Protein AF-A0A9W6IR55-F1 (afdb_monomer_lite)

Secondary structure (DSSP, 8-state):
-TTHHHHHHHHHHHHHHHHHHHHHHHHHHHHHHHHHHHHHHHHHHHTTPPPPS-SS-TTSHHHHHHHHTS-HHHHHHHHHHHHHHHTT-TTHHHHHHHHHHHHHHHHHHHT---

Sequence (114 aa):
MALLLPLILLVAIIALVWLHRSRDRGLAQQLGEIERDLAARLVLLERGEKPVAGGPGIDAGEAGDALTKAPQHIFDSVHAAYDACEREAADAPQLLRRAVSALAEYRDFRGWKG

pLDDT: mean 82.52, std 10.52, range [52.06, 93.38]

Foldseek 3Di:
DVVVVVVVVVVVVVVVVVVVVVVLVLLLVLLVQLLVLLVVQLVCVVVVHQRDQDDCALPNPSSVVSLVVDPPVLNVLSNVLNVCSVVVPPCNSVSSVVNSVVSVVVCVVSVPDD

Organism: NCBI:txid144022

Radius of gyration: 18.73 Å; chains: 1; bounding box: 46×22×59 Å

Structure (mmCIF, N/CA/C/O backbone):
data_AF-A0A9W6IR55-F1
#
_entry.id   AF-A0A9W6IR55-F1
#
loop_
_atom_site.group_PDB
_atom_site.id
_atom_site.type_symbol
_atom_site.label_atom_id
_atom_site.label_alt_id
_atom_site.label_comp_id
_atom_site.label_asym_id
_atom_site.label_entity_id
_atom_site.label_seq_id
_atom_site.pdbx_PDB_ins_code
_atom_site.Cartn_x
_atom_site.Cartn_y
_atom_site.Cartn_z
_atom_site.occupancy
_atom_site.B_iso_or_equiv
_atom_site.auth_seq_id
_atom_site.auth_comp_id
_atom_site.auth_asym_id
_atom_site.auth_atom_id
_atom_site.pdbx_PDB_model_num
ATOM 1 N N . MET A 1 1 ? 31.910 -3.546 -38.651 1.00 58.12 1 MET A N 1
ATOM 2 C CA . MET A 1 1 ? 31.362 -2.251 -38.186 1.00 58.12 1 MET A CA 1
ATOM 3 C C . MET A 1 1 ? 29.829 -2.233 -38.159 1.00 58.12 1 MET A C 1
ATOM 5 O O . MET A 1 1 ? 29.285 -1.919 -37.113 1.00 58.12 1 MET A O 1
ATOM 9 N N . ALA A 1 2 ? 29.120 -2.619 -39.233 1.00 64.62 2 ALA A N 1
ATOM 10 C CA . ALA A 1 2 ? 27.650 -2.496 -39.316 1.00 64.62 2 ALA A CA 1
ATOM 11 C C . ALA A 1 2 ? 26.833 -3.353 -38.315 1.00 64.62 2 ALA A C 1
ATOM 13 O O . ALA A 1 2 ? 25.736 -2.959 -37.941 1.00 64.62 2 ALA A O 1
ATOM 14 N N . LEU A 1 3 ? 27.367 -4.487 -37.840 1.00 71.31 3 LEU A N 1
ATOM 15 C CA . LEU A 1 3 ? 26.689 -5.379 -36.878 1.00 71.31 3 LEU A CA 1
ATOM 16 C C . LEU A 1 3 ? 26.972 -5.053 -35.399 1.00 71.31 3 LEU A C 1
ATOM 18 O O . LEU A 1 3 ? 26.296 -5.574 -34.519 1.00 71.31 3 LEU A O 1
ATOM 22 N N . LEU A 1 4 ? 27.944 -4.180 -35.109 1.00 81.50 4 LEU A N 1
ATOM 23 C CA . LEU A 1 4 ? 28.269 -3.792 -33.729 1.00 81.50 4 LEU A CA 1
ATOM 24 C C . LEU A 1 4 ? 27.204 -2.866 -33.139 1.00 81.50 4 LEU A C 1
ATOM 26 O O . LEU A 1 4 ? 26.822 -3.024 -31.986 1.00 81.50 4 LEU A O 1
ATOM 30 N N . LEU A 1 5 ? 26.690 -1.935 -33.943 1.00 82.88 5 LEU A N 1
ATOM 31 C CA . LEU A 1 5 ? 25.665 -0.986 -33.521 1.00 82.88 5 LEU A CA 1
ATOM 32 C C . LEU A 1 5 ? 24.342 -1.662 -33.092 1.00 82.88 5 LEU A C 1
ATOM 34 O O . LEU A 1 5 ? 23.884 -1.374 -31.986 1.00 82.88 5 LEU A O 1
ATOM 38 N N . PRO A 1 6 ? 23.742 -2.590 -33.872 1.00 85.38 6 PRO A N 1
ATOM 39 C CA . PRO A 1 6 ? 22.531 -3.290 -33.437 1.00 85.38 6 PRO A CA 1
ATOM 40 C C . PRO A 1 6 ? 22.781 -4.199 -32.226 1.00 85.38 6 PRO A C 1
ATOM 42 O O . PRO A 1 6 ? 21.900 -4.329 -31.380 1.00 85.38 6 PRO A O 1
ATOM 45 N N . LEU A 1 7 ? 23.979 -4.782 -32.099 1.00 89.44 7 LEU A N 1
ATOM 46 C CA . LEU A 1 7 ? 24.343 -5.593 -30.936 1.00 89.44 7 LEU A CA 1
ATOM 47 C C . LEU A 1 7 ? 24.422 -4.747 -29.655 1.00 89.44 7 LEU A C 1
ATOM 49 O O . LEU A 1 7 ? 23.854 -5.130 -28.636 1.00 89.44 7 LEU A O 1
ATOM 53 N N . ILE A 1 8 ? 25.075 -3.582 -29.709 1.00 90.12 8 ILE A N 1
ATOM 54 C CA . ILE A 1 8 ? 25.149 -2.645 -28.577 1.00 90.12 8 ILE A CA 1
ATOM 55 C C . ILE A 1 8 ? 23.746 -2.163 -28.188 1.00 90.12 8 ILE A C 1
ATOM 57 O O . ILE A 1 8 ? 23.413 -2.146 -27.003 1.00 90.12 8 ILE A O 1
ATOM 61 N N . LEU A 1 9 ? 22.906 -1.827 -29.175 1.00 91.81 9 LEU A N 1
ATOM 62 C CA . LEU A 1 9 ? 21.525 -1.407 -28.934 1.00 91.81 9 LEU A CA 1
ATOM 63 C C . LEU A 1 9 ? 20.720 -2.507 -28.226 1.00 91.81 9 LEU A C 1
ATOM 65 O O . LEU A 1 9 ? 20.016 -2.231 -27.257 1.00 91.81 9 LEU A O 1
ATOM 69 N N . LEU A 1 10 ? 20.863 -3.760 -28.669 1.00 92.56 10 LEU A N 1
ATOM 70 C CA . LEU A 1 10 ? 20.191 -4.904 -28.058 1.00 92.56 10 LEU A CA 1
ATOM 71 C C . LEU A 1 10 ? 20.602 -5.083 -26.590 1.00 92.56 10 LEU A C 1
ATOM 73 O O . LEU A 1 10 ? 19.737 -5.229 -25.728 1.00 92.56 10 LEU A O 1
ATOM 77 N N . VAL A 1 11 ? 21.904 -5.026 -26.288 1.00 91.75 11 VAL A N 1
ATOM 78 C CA . VAL A 1 11 ? 22.400 -5.134 -24.905 1.00 91.75 11 VAL A CA 1
ATOM 79 C C . VAL A 1 11 ? 21.880 -3.982 -24.042 1.00 91.75 11 VAL A C 1
ATOM 81 O O . VAL A 1 11 ? 21.440 -4.219 -22.918 1.00 91.75 11 VAL A O 1
ATOM 84 N N . ALA A 1 12 ? 21.861 -2.752 -24.565 1.00 90.88 12 ALA A N 1
ATOM 85 C CA . ALA A 1 12 ? 21.335 -1.593 -23.847 1.00 90.88 12 ALA A CA 1
ATOM 86 C C . ALA A 1 12 ? 19.836 -1.738 -23.526 1.00 90.88 12 ALA A C 1
ATOM 88 O O . ALA A 1 12 ? 19.423 -1.469 -22.398 1.00 90.88 12 ALA A O 1
ATOM 89 N N . ILE A 1 13 ? 19.027 -2.222 -24.476 1.00 92.06 13 ILE A N 1
ATOM 90 C CA . ILE A 1 13 ? 17.597 -2.490 -24.257 1.00 92.06 13 ILE A CA 1
ATOM 91 C C . ILE A 1 13 ? 17.413 -3.567 -23.184 1.00 92.06 13 ILE A C 1
ATOM 93 O O . ILE A 1 13 ? 16.612 -3.384 -22.270 1.00 92.06 13 ILE A O 1
ATOM 97 N N . ILE A 1 14 ? 18.175 -4.664 -23.245 1.00 90.75 14 ILE A N 1
ATOM 98 C CA . ILE A 1 14 ? 18.107 -5.734 -22.238 1.00 90.75 14 ILE A CA 1
ATOM 99 C C . ILE A 1 14 ? 18.460 -5.189 -20.849 1.00 90.75 14 ILE A C 1
ATOM 101 O O . ILE A 1 14 ? 17.734 -5.460 -19.892 1.00 90.75 14 ILE A O 1
ATOM 105 N N . ALA A 1 15 ? 19.526 -4.392 -20.739 1.00 86.19 15 ALA A N 1
ATOM 106 C CA . ALA A 1 15 ? 19.945 -3.779 -19.481 1.00 86.19 15 ALA A CA 1
ATOM 107 C C . ALA A 1 15 ? 18.876 -2.827 -18.917 1.00 86.19 15 ALA A C 1
ATOM 109 O O . ALA A 1 15 ? 18.567 -2.888 -17.727 1.00 86.19 15 ALA A O 1
ATOM 110 N N . LEU A 1 16 ? 18.258 -2.000 -19.767 1.00 86.19 16 LEU A N 1
ATOM 111 C CA . LEU A 1 16 ? 17.162 -1.107 -19.378 1.00 86.19 16 LEU A CA 1
ATOM 112 C C . LEU A 1 16 ? 15.930 -1.884 -18.901 1.00 86.19 16 LEU A C 1
ATOM 114 O O . LEU A 1 16 ? 15.347 -1.536 -17.876 1.00 86.19 16 LEU A O 1
ATOM 118 N N . VAL A 1 17 ? 15.557 -2.961 -19.596 1.00 84.12 17 VAL A N 1
ATOM 119 C CA . VAL A 1 17 ? 14.445 -3.837 -19.192 1.00 84.12 17 VAL A CA 1
ATOM 120 C C . VAL A 1 17 ? 14.737 -4.505 -17.848 1.00 84.12 17 VAL A C 1
ATOM 122 O O . VAL A 1 17 ? 13.850 -4.595 -16.997 1.00 84.12 17 VAL A O 1
ATOM 125 N N . TRP A 1 18 ? 15.975 -4.949 -17.629 1.00 81.75 18 TRP A N 1
ATOM 126 C CA . TRP A 1 18 ? 16.399 -5.534 -16.358 1.00 81.75 18 TRP A CA 1
ATOM 127 C C . TRP A 1 18 ? 16.328 -4.530 -15.208 1.00 81.75 18 TRP A C 1
ATOM 129 O O . TRP A 1 18 ? 15.746 -4.837 -14.169 1.00 81.75 18 TRP A O 1
ATOM 139 N N . LEU A 1 19 ? 16.854 -3.321 -15.415 1.00 79.19 19 LEU A N 1
ATOM 140 C CA . LEU A 1 19 ? 16.806 -2.244 -14.429 1.00 79.19 19 LEU A CA 1
ATOM 141 C C . LEU A 1 19 ? 15.365 -1.814 -14.123 1.00 79.19 19 LEU A C 1
ATOM 143 O O . LEU A 1 19 ? 15.025 -1.524 -12.977 1.00 79.19 19 LEU A O 1
ATOM 147 N N . HIS A 1 20 ? 14.502 -1.785 -15.138 1.00 78.25 20 HIS A N 1
ATOM 148 C CA . HIS A 1 20 ? 13.092 -1.475 -14.947 1.00 78.25 20 HIS A CA 1
ATOM 149 C C . HIS A 1 20 ? 12.397 -2.553 -14.108 1.00 78.25 20 HIS A C 1
ATOM 151 O O . HIS A 1 20 ? 11.714 -2.228 -13.141 1.00 78.25 20 HIS A O 1
ATOM 157 N N . ARG A 1 21 ? 12.637 -3.837 -14.404 1.00 76.44 21 ARG A N 1
ATOM 158 C CA . ARG A 1 21 ? 12.060 -4.950 -13.636 1.00 76.44 21 ARG A CA 1
ATOM 159 C C . ARG A 1 21 ? 12.563 -5.034 -12.200 1.00 76.44 21 ARG A C 1
ATOM 161 O O . ARG A 1 21 ? 11.787 -5.413 -11.329 1.00 76.44 21 ARG A O 1
ATOM 168 N N . SER A 1 22 ? 13.833 -4.727 -11.932 1.00 73.00 22 SER A N 1
ATOM 169 C CA . SER A 1 22 ? 14.348 -4.749 -10.557 1.00 73.00 22 SER A CA 1
ATOM 170 C C . SER A 1 22 ? 13.713 -3.650 -9.705 1.00 73.00 22 SER A C 1
ATOM 172 O O . SER A 1 22 ? 13.277 -3.926 -8.589 1.00 73.00 22 SER A O 1
ATOM 174 N N . ARG A 1 23 ? 13.570 -2.437 -10.257 1.00 75.94 23 ARG A N 1
ATOM 175 C CA . ARG A 1 23 ? 12.851 -1.330 -9.606 1.00 75.94 23 ARG A CA 1
ATOM 176 C C . ARG A 1 23 ? 11.385 -1.663 -9.354 1.00 75.94 23 ARG A C 1
ATOM 178 O O . ARG A 1 23 ? 10.873 -1.367 -8.282 1.00 75.94 23 ARG A O 1
ATOM 185 N N . ASP A 1 24 ? 10.732 -2.284 -10.330 1.00 81.50 24 ASP A N 1
ATOM 186 C CA . ASP A 1 24 ? 9.325 -2.664 -10.233 1.00 81.50 24 ASP A CA 1
ATOM 187 C C . ASP A 1 24 ? 9.083 -3.710 -9.132 1.00 81.50 24 ASP A C 1
ATOM 189 O O . ASP A 1 24 ? 8.144 -3.583 -8.355 1.00 81.50 24 ASP A O 1
ATOM 193 N N . ARG A 1 25 ? 9.992 -4.686 -8.982 1.00 81.19 25 ARG A N 1
ATOM 194 C CA . ARG A 1 25 ? 9.949 -5.658 -7.874 1.00 81.19 25 ARG A CA 1
ATOM 195 C C . ARG A 1 25 ? 10.162 -5.019 -6.504 1.00 81.19 25 ARG A C 1
ATOM 197 O O . ARG A 1 25 ? 9.474 -5.401 -5.564 1.00 81.19 25 ARG A O 1
ATOM 204 N N . GLY A 1 26 ? 11.095 -4.071 -6.390 1.00 83.06 26 GLY A N 1
ATOM 205 C CA . GLY A 1 26 ? 11.327 -3.347 -5.135 1.00 83.06 26 GLY A CA 1
ATOM 206 C C . GLY A 1 26 ? 10.084 -2.576 -4.689 1.00 83.06 26 GLY A C 1
ATOM 207 O O . GLY A 1 26 ? 9.645 -2.719 -3.551 1.00 83.06 26 GLY A O 1
ATOM 208 N N . LEU A 1 27 ? 9.455 -1.857 -5.625 1.00 84.19 27 LEU A N 1
ATOM 209 C CA . LEU A 1 27 ? 8.185 -1.168 -5.385 1.00 84.19 27 LEU A CA 1
ATOM 210 C C . LEU A 1 27 ? 7.074 -2.140 -4.975 1.00 84.19 27 LEU A C 1
ATOM 212 O O . LEU A 1 27 ? 6.364 -1.870 -4.010 1.00 84.19 27 LEU A O 1
ATOM 216 N N . ALA A 1 28 ? 6.944 -3.273 -5.671 1.00 86.25 28 ALA A N 1
ATOM 217 C CA . ALA A 1 28 ? 5.945 -4.290 -5.351 1.00 86.25 28 ALA A CA 1
ATOM 218 C C . ALA A 1 28 ? 6.098 -4.826 -3.922 1.00 86.25 28 ALA A C 1
ATOM 220 O O . ALA A 1 28 ? 5.113 -4.964 -3.200 1.00 86.25 28 ALA A O 1
ATOM 221 N N . GLN A 1 29 ? 7.334 -5.100 -3.501 1.00 85.88 29 GLN A N 1
ATOM 222 C CA . GLN A 1 29 ? 7.613 -5.594 -2.158 1.00 85.88 29 GLN A CA 1
ATOM 223 C C . GLN A 1 29 ? 7.260 -4.553 -1.090 1.00 85.88 29 GLN A C 1
ATOM 225 O O . GLN A 1 29 ? 6.541 -4.874 -0.146 1.00 85.88 29 GLN A O 1
ATOM 230 N N . GLN A 1 30 ? 7.720 -3.313 -1.268 1.00 87.62 30 GLN A N 1
ATOM 231 C CA . GLN A 1 30 ? 7.515 -2.222 -0.313 1.00 87.62 30 GLN A CA 1
ATOM 232 C C . GLN A 1 30 ? 6.028 -1.852 -0.169 1.00 87.62 30 GLN A C 1
ATOM 234 O O . GLN A 1 30 ? 5.516 -1.738 0.942 1.00 87.62 30 GLN A O 1
ATOM 239 N N . LEU A 1 31 ? 5.292 -1.747 -1.280 1.00 86.38 31 LEU A N 1
ATOM 240 C CA . LEU A 1 31 ? 3.841 -1.518 -1.246 1.00 86.38 31 LEU A CA 1
ATOM 241 C C . LEU A 1 31 ? 3.081 -2.715 -0.658 1.00 86.38 31 LEU A C 1
ATOM 243 O O . LEU A 1 31 ? 2.097 -2.521 0.051 1.00 86.38 31 LEU A O 1
ATOM 247 N N . GLY A 1 32 ? 3.557 -3.941 -0.888 1.00 87.31 32 GLY A N 1
ATOM 248 C CA . GLY A 1 32 ? 2.988 -5.144 -0.281 1.00 87.31 32 GLY A CA 1
ATOM 249 C C . GLY A 1 32 ? 3.210 -5.238 1.234 1.00 87.31 32 GLY A C 1
ATOM 250 O O . GLY A 1 32 ? 2.428 -5.889 1.926 1.00 87.31 32 GLY A O 1
ATOM 251 N N . GLU A 1 33 ? 4.260 -4.614 1.774 1.00 87.62 33 GLU A N 1
ATOM 252 C CA . GLU A 1 33 ? 4.457 -4.473 3.224 1.00 87.62 33 GLU A CA 1
ATOM 253 C C . GLU A 1 33 ? 3.454 -3.486 3.828 1.00 87.62 33 GLU A C 1
ATOM 255 O O . GLU A 1 33 ? 2.845 -3.795 4.852 1.00 87.62 33 GLU A O 1
ATOM 260 N N . ILE A 1 34 ? 3.202 -2.362 3.149 1.00 87.19 34 ILE A N 1
ATOM 261 C CA . ILE A 1 34 ? 2.165 -1.394 3.537 1.00 87.19 34 ILE A CA 1
ATOM 262 C C . ILE A 1 34 ? 0.772 -2.039 3.485 1.00 87.19 34 ILE A C 1
ATOM 264 O O . ILE A 1 34 ? 0.002 -1.908 4.433 1.00 87.19 34 ILE A O 1
ATOM 268 N N . GLU A 1 35 ? 0.448 -2.777 2.416 1.00 89.50 35 GLU A N 1
ATOM 269 C CA . GLU A 1 35 ? -0.833 -3.491 2.279 1.00 89.50 35 GLU A CA 1
ATOM 270 C C . GLU A 1 35 ? -1.060 -4.451 3.459 1.00 89.50 35 GLU A C 1
ATOM 272 O O . GLU A 1 35 ? -2.137 -4.461 4.059 1.00 89.50 35 GLU A O 1
ATOM 277 N N . ARG A 1 36 ? -0.028 -5.218 3.841 1.00 87.94 36 ARG A N 1
ATOM 278 C CA . ARG A 1 36 ? -0.080 -6.153 4.976 1.00 87.94 36 ARG A CA 1
ATOM 279 C C . ARG A 1 36 ? -0.240 -5.448 6.322 1.00 87.94 36 ARG A C 1
ATOM 281 O O . ARG A 1 36 ? -1.015 -5.929 7.148 1.00 87.94 36 ARG A O 1
ATOM 288 N N . ASP A 1 37 ? 0.455 -4.336 6.548 1.00 88.62 37 ASP A N 1
ATOM 289 C CA . ASP A 1 37 ? 0.330 -3.565 7.790 1.00 88.62 37 ASP A CA 1
ATOM 290 C C . ASP A 1 37 ? -1.073 -2.955 7.942 1.00 88.62 37 ASP A C 1
ATOM 292 O O . ASP A 1 37 ? -1.725 -3.135 8.973 1.00 88.62 37 ASP A O 1
ATOM 296 N N . LEU A 1 38 ? -1.594 -2.322 6.886 1.00 87.94 38 LEU A N 1
ATOM 297 C CA . LEU A 1 38 ? -2.947 -1.760 6.886 1.00 87.94 38 LEU A CA 1
ATOM 298 C C . LEU A 1 38 ? -4.010 -2.848 7.097 1.00 87.94 38 LEU A C 1
ATOM 300 O O . LEU A 1 38 ? -4.951 -2.653 7.869 1.00 87.94 38 LEU A O 1
ATOM 304 N N . ALA A 1 39 ? -3.847 -4.015 6.468 1.00 89.38 39 ALA A N 1
ATOM 305 C CA . ALA A 1 39 ? -4.737 -5.152 6.682 1.00 89.38 39 ALA A CA 1
ATOM 306 C C . ALA A 1 39 ? -4.682 -5.663 8.132 1.00 89.38 39 ALA A C 1
ATOM 308 O O . ALA A 1 39 ? -5.723 -5.944 8.726 1.00 89.38 39 ALA A O 1
ATOM 309 N N . ALA A 1 40 ? -3.493 -5.738 8.739 1.00 88.50 40 ALA A N 1
ATOM 310 C CA . ALA A 1 40 ? -3.346 -6.134 10.138 1.00 88.50 40 ALA A CA 1
ATOM 311 C C . ALA A 1 40 ? -4.037 -5.142 11.091 1.00 88.50 40 ALA A C 1
ATOM 313 O O . ALA A 1 40 ? -4.769 -5.558 11.991 1.00 88.50 40 ALA A O 1
ATOM 314 N N . ARG A 1 41 ? -3.879 -3.832 10.859 1.00 87.44 41 ARG A N 1
ATOM 315 C CA . ARG A 1 41 ? -4.568 -2.776 11.625 1.00 87.44 41 ARG A CA 1
ATOM 316 C C . ARG A 1 41 ? -6.082 -2.863 11.504 1.00 87.44 41 ARG A C 1
ATOM 318 O O . ARG A 1 41 ? -6.781 -2.692 12.501 1.00 87.44 41 ARG A O 1
ATOM 325 N N . LEU A 1 42 ? -6.581 -3.144 10.302 1.00 88.38 42 LEU A N 1
ATOM 326 C CA . LEU A 1 42 ? -8.009 -3.322 10.066 1.00 88.38 42 LEU A CA 1
ATOM 327 C C . LEU A 1 42 ? -8.562 -4.488 10.891 1.00 88.38 42 LEU A C 1
ATOM 329 O O . LEU A 1 42 ? -9.575 -4.321 11.563 1.00 88.38 42 LEU A O 1
ATOM 333 N N . VAL A 1 43 ? -7.873 -5.633 10.898 1.00 89.38 43 VAL A N 1
ATOM 334 C CA . VAL A 1 43 ? -8.281 -6.807 11.687 1.00 89.38 43 VAL A CA 1
ATOM 335 C C . VAL A 1 43 ? -8.304 -6.500 13.188 1.00 89.38 43 VAL A C 1
ATOM 337 O O . VAL A 1 43 ? -9.220 -6.942 13.879 1.00 89.38 43 VAL A O 1
ATOM 340 N N . LEU A 1 44 ? -7.332 -5.736 13.700 1.00 88.06 44 LEU A N 1
ATOM 341 C CA . LEU A 1 44 ? -7.318 -5.305 15.104 1.00 88.06 44 LEU A CA 1
ATOM 342 C C . LEU A 1 44 ? -8.528 -4.419 15.428 1.00 88.06 44 LEU A C 1
ATOM 344 O O . LEU A 1 44 ? -9.260 -4.701 16.376 1.00 88.06 44 LEU A O 1
ATOM 348 N N . LEU A 1 45 ? -8.797 -3.410 14.597 1.00 85.31 45 LEU A N 1
ATOM 349 C CA . LEU A 1 45 ? -9.944 -2.517 14.777 1.00 85.31 45 LEU A CA 1
ATOM 350 C C . LEU A 1 45 ? -11.285 -3.254 14.697 1.00 85.31 45 LEU A C 1
ATOM 352 O O . LEU A 1 45 ? -12.186 -2.974 15.483 1.00 85.31 45 LEU A O 1
ATOM 356 N N . GLU A 1 46 ? -11.425 -4.223 13.791 1.00 85.75 46 GLU A N 1
ATOM 357 C CA . GLU A 1 46 ? -12.633 -5.052 13.689 1.00 85.75 46 GLU A CA 1
ATOM 358 C C . GLU A 1 46 ? -12.851 -5.943 14.921 1.00 85.75 46 GLU A C 1
ATOM 360 O O . GLU A 1 46 ? -13.991 -6.276 15.245 1.00 85.75 46 GLU A O 1
ATOM 365 N N . ARG A 1 47 ? -11.781 -6.288 15.646 1.00 86.38 47 ARG A N 1
ATOM 366 C CA . ARG A 1 47 ? -11.849 -6.988 16.940 1.00 86.38 47 ARG A CA 1
ATOM 367 C C . ARG A 1 47 ? -12.098 -6.055 18.127 1.00 86.38 47 ARG A C 1
ATOM 369 O O . ARG A 1 47 ? -12.208 -6.533 19.253 1.00 86.38 47 ARG A O 1
ATOM 376 N N . GLY A 1 48 ? -12.203 -4.746 17.894 1.00 80.56 48 GLY A N 1
ATOM 377 C CA . GLY A 1 48 ? -12.290 -3.739 18.952 1.00 80.56 48 GLY A CA 1
ATOM 378 C C . GLY A 1 48 ? -10.967 -3.527 19.693 1.00 80.56 48 GLY A C 1
ATOM 379 O O . GLY A 1 48 ? -10.953 -2.917 20.761 1.00 80.56 48 GLY A O 1
ATOM 380 N N . GLU A 1 49 ? -9.859 -4.032 19.149 1.00 81.88 49 GLU A N 1
ATOM 381 C CA . GLU A 1 49 ? -8.521 -3.818 19.685 1.00 81.88 49 GLU A CA 1
ATOM 382 C C . GLU A 1 49 ? -7.942 -2.508 19.142 1.00 81.88 49 GLU A C 1
ATOM 384 O O . GLU A 1 49 ? -8.183 -2.111 17.998 1.00 81.88 49 GLU A O 1
ATOM 389 N N . LYS A 1 50 ? -7.156 -1.820 19.974 1.00 73.69 50 LYS A N 1
ATOM 390 C CA . LYS A 1 50 ? -6.512 -0.572 19.573 1.00 73.69 50 LYS A CA 1
ATOM 391 C C . LYS A 1 50 ? -5.364 -0.888 18.604 1.00 73.69 50 LYS A C 1
ATOM 393 O O . LYS A 1 50 ? -4.462 -1.641 18.981 1.00 73.69 50 LYS A O 1
ATOM 398 N N . PRO A 1 51 ? -5.361 -0.336 17.379 1.00 67.88 51 PRO A N 1
ATOM 399 C CA . PRO A 1 51 ? -4.262 -0.546 16.449 1.00 67.88 51 PRO A CA 1
ATOM 400 C C . PRO A 1 51 ? -2.976 0.045 17.040 1.00 67.88 51 PRO A C 1
ATOM 402 O O . PRO A 1 51 ? -2.988 1.120 17.639 1.00 67.88 51 PRO A O 1
ATOM 405 N N . VAL A 1 52 ? -1.858 -0.668 16.890 1.00 65.06 52 VAL A N 1
ATOM 406 C CA . VAL A 1 52 ? -0.556 -0.216 17.399 1.00 65.06 52 VAL A CA 1
ATOM 407 C C . VAL A 1 52 ? -0.157 1.082 16.686 1.00 65.06 52 VAL A C 1
ATOM 409 O O . VAL A 1 52 ? -0.131 1.143 15.453 1.00 65.06 52 VAL A O 1
ATOM 412 N N . ALA A 1 53 ? 0.142 2.134 17.452 1.00 57.38 53 ALA A N 1
ATOM 413 C CA . ALA A 1 53 ? 0.700 3.373 16.918 1.00 57.38 53 ALA A CA 1
ATOM 414 C C . ALA A 1 53 ? 2.112 3.107 16.367 1.00 57.38 53 ALA A C 1
ATOM 416 O O . ALA A 1 53 ? 2.927 2.479 17.040 1.00 57.38 53 ALA A O 1
ATOM 417 N N . GLY A 1 54 ? 2.386 3.575 15.147 1.00 58.31 54 GLY A N 1
ATOM 418 C CA . GLY A 1 54 ? 3.626 3.283 14.425 1.00 58.31 54 GLY A CA 1
ATOM 419 C C . GLY A 1 54 ? 3.525 2.003 13.591 1.00 58.31 54 GLY A C 1
ATOM 420 O O . GLY A 1 54 ? 3.496 0.892 14.112 1.00 58.31 54 GLY A O 1
ATOM 421 N N . GLY A 1 55 ? 3.420 2.174 12.277 1.00 54.53 55 GLY A N 1
ATOM 422 C CA . GLY A 1 55 ? 3.632 1.135 11.260 1.00 54.53 55 GLY A CA 1
ATOM 423 C C . GLY A 1 55 ? 4.793 1.565 10.374 1.00 54.53 55 GLY A C 1
ATOM 424 O O . GLY A 1 55 ? 5.489 2.519 10.741 1.00 54.53 55 GLY A O 1
ATOM 425 N N . PRO A 1 56 ? 4.999 0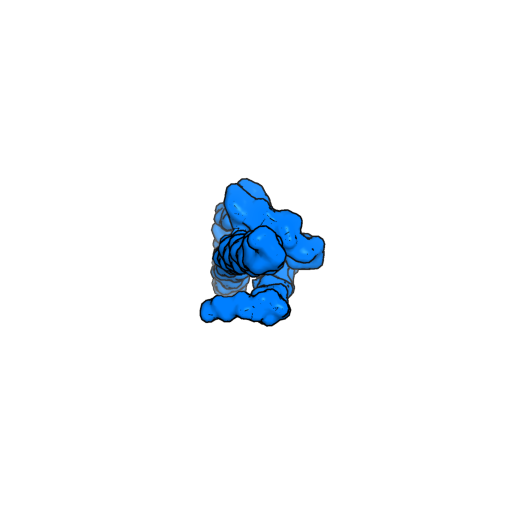.967 9.191 1.00 55.47 56 PRO A N 1
ATOM 426 C CA . PRO A 1 56 ? 5.728 1.642 8.137 1.00 55.47 56 PRO A CA 1
ATOM 427 C C . PRO A 1 56 ? 4.883 2.850 7.696 1.00 55.47 56 PRO A C 1
ATOM 429 O O . PRO A 1 56 ? 4.213 2.830 6.667 1.00 55.47 56 PRO A O 1
ATOM 432 N N . GLY A 1 57 ? 4.831 3.879 8.545 1.00 52.06 57 GLY A N 1
ATOM 433 C CA . GLY A 1 57 ? 4.231 5.156 8.225 1.00 52.06 57 GLY A CA 1
ATOM 434 C C . GLY A 1 57 ? 4.929 5.732 7.002 1.00 52.06 57 GLY A C 1
ATOM 435 O O . GLY A 1 57 ? 5.975 5.248 6.565 1.00 52.06 57 GLY A O 1
ATOM 436 N N . ILE A 1 58 ? 4.368 6.801 6.454 1.00 54.22 58 ILE A N 1
ATOM 437 C CA . ILE A 1 58 ? 4.943 7.485 5.286 1.00 54.22 58 ILE A CA 1
ATOM 438 C C . ILE A 1 58 ? 6.401 7.921 5.539 1.00 54.22 58 ILE A C 1
ATOM 440 O O . ILE A 1 58 ? 7.183 8.030 4.600 1.00 54.22 58 ILE A O 1
ATOM 444 N N . ASP A 1 59 ? 6.793 8.046 6.808 1.00 54.75 59 ASP A N 1
ATOM 445 C CA . ASP A 1 59 ? 8.139 8.415 7.249 1.00 54.75 59 ASP A CA 1
ATOM 446 C C . ASP A 1 59 ? 9.097 7.220 7.462 1.00 54.75 59 ASP A C 1
ATOM 448 O O . ASP A 1 59 ? 10.277 7.404 7.769 1.00 54.75 59 ASP A O 1
ATOM 452 N N . ALA A 1 60 ? 8.632 5.977 7.300 1.00 55.94 60 ALA A N 1
ATOM 453 C CA . ALA A 1 60 ? 9.411 4.771 7.572 1.00 55.94 60 ALA A CA 1
ATOM 454 C C . ALA A 1 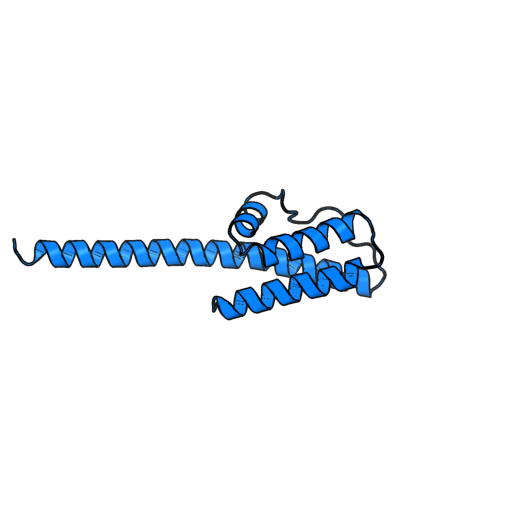60 ? 10.246 4.328 6.358 1.00 55.94 60 ALA A C 1
ATOM 456 O O . ALA A 1 60 ? 9.966 3.326 5.695 1.00 55.94 60 ALA A O 1
ATOM 457 N N . GLY A 1 61 ? 11.311 5.082 6.087 1.00 66.81 61 GLY A N 1
ATOM 458 C CA . GLY A 1 61 ? 12.418 4.660 5.230 1.00 66.81 61 GLY A CA 1
ATOM 459 C C . GLY A 1 61 ? 12.006 4.247 3.814 1.00 66.81 61 GLY A C 1
ATOM 460 O O . GLY A 1 61 ? 11.398 5.008 3.066 1.00 66.81 61 GLY A O 1
ATOM 461 N N . GLU A 1 62 ? 12.385 3.034 3.429 1.00 67.12 62 GLU A N 1
ATOM 462 C CA . GLU A 1 62 ? 12.238 2.515 2.069 1.00 67.12 62 GLU A CA 1
ATOM 463 C C . GLU A 1 62 ? 10.775 2.341 1.614 1.00 67.12 62 GLU A C 1
ATOM 465 O O . GLU A 1 62 ? 10.471 2.553 0.441 1.00 67.12 62 GLU A O 1
ATOM 470 N N . ALA A 1 63 ? 9.853 2.020 2.528 1.00 68.62 63 ALA A N 1
ATOM 471 C CA . ALA A 1 63 ? 8.432 1.864 2.210 1.00 68.62 63 ALA A CA 1
ATOM 472 C C . ALA A 1 63 ? 7.734 3.215 1.973 1.00 68.62 63 ALA A C 1
ATOM 474 O O . ALA A 1 63 ? 6.927 3.347 1.051 1.00 68.62 63 ALA A O 1
ATOM 475 N N . GLY A 1 64 ? 8.107 4.242 2.742 1.00 72.81 64 GLY A N 1
ATOM 476 C CA . GLY A 1 64 ? 7.656 5.618 2.525 1.00 72.81 64 GLY A CA 1
ATOM 477 C C . GLY A 1 64 ? 8.081 6.165 1.160 1.00 72.81 64 GLY A C 1
ATOM 478 O O . GLY A 1 64 ? 7.260 6.692 0.411 1.00 72.81 64 GLY A O 1
ATOM 479 N N . ASP A 1 65 ? 9.342 5.943 0.776 1.00 77.94 65 ASP A N 1
ATOM 480 C CA . ASP A 1 65 ? 9.865 6.319 -0.547 1.00 77.94 65 ASP A CA 1
ATOM 481 C C . ASP A 1 65 ? 9.235 5.507 -1.700 1.00 77.94 65 ASP A C 1
ATOM 483 O O . ASP A 1 65 ? 9.172 5.954 -2.847 1.00 77.94 65 ASP A O 1
ATOM 487 N N . ALA A 1 66 ? 8.731 4.304 -1.426 1.00 80.44 66 ALA A N 1
ATOM 488 C CA . ALA A 1 66 ? 7.931 3.553 -2.391 1.00 80.44 66 ALA A CA 1
ATOM 489 C C . ALA A 1 66 ? 6.561 4.199 -2.609 1.00 80.44 66 ALA A C 1
ATOM 491 O O . ALA A 1 66 ? 6.086 4.298 -3.744 1.00 80.44 66 ALA A O 1
ATOM 492 N N . LEU A 1 67 ? 5.936 4.652 -1.520 1.00 81.06 67 LEU A N 1
ATOM 493 C CA . LEU A 1 67 ? 4.613 5.260 -1.541 1.00 81.06 67 LEU A CA 1
ATOM 494 C C . LEU A 1 67 ? 4.621 6.604 -2.278 1.00 81.06 67 LEU A C 1
ATOM 496 O O . LEU A 1 67 ? 3.697 6.873 -3.039 1.00 81.06 67 LEU A O 1
ATOM 500 N N . THR A 1 68 ? 5.679 7.413 -2.146 1.00 82.56 68 THR A N 1
ATOM 501 C CA . THR A 1 68 ? 5.829 8.672 -2.910 1.00 82.56 68 THR A CA 1
ATOM 502 C C . THR A 1 68 ? 5.963 8.448 -4.420 1.00 82.56 68 THR A C 1
ATOM 504 O O . THR A 1 68 ? 5.658 9.338 -5.213 1.00 82.56 68 THR A O 1
ATOM 507 N N . LYS A 1 69 ? 6.403 7.255 -4.841 1.00 83.62 69 LYS A N 1
ATOM 508 C CA . LYS A 1 69 ? 6.491 6.845 -6.253 1.00 83.62 69 LYS A CA 1
ATOM 509 C C . LYS A 1 69 ? 5.201 6.202 -6.766 1.00 83.62 69 LYS A C 1
ATOM 511 O O . LYS A 1 69 ? 5.100 5.932 -7.967 1.00 83.62 69 LYS A O 1
ATOM 516 N N . ALA A 1 70 ? 4.244 5.915 -5.886 1.00 84.06 70 ALA A N 1
ATOM 517 C CA . ALA A 1 70 ? 2.930 5.421 -6.265 1.00 84.06 70 ALA A CA 1
ATOM 518 C C . ALA A 1 70 ? 2.058 6.563 -6.829 1.00 84.06 70 ALA A C 1
ATOM 520 O O . ALA A 1 70 ? 2.351 7.742 -6.625 1.00 84.06 70 ALA A O 1
ATOM 521 N N . PRO A 1 71 ? 0.975 6.246 -7.560 1.00 87.69 71 PRO A N 1
ATOM 522 C CA . PRO A 1 71 ? 0.016 7.254 -7.993 1.00 87.69 71 PRO A CA 1
ATOM 523 C C . PRO A 1 71 ? -0.560 8.043 -6.811 1.00 87.69 71 PRO A C 1
ATOM 525 O O . PRO A 1 71 ? -0.846 7.464 -5.764 1.00 87.69 71 PRO A O 1
ATOM 528 N N . GLN A 1 72 ? -0.825 9.338 -7.016 1.00 87.00 72 GLN A N 1
ATOM 529 C CA . GLN A 1 72 ? -1.282 10.255 -5.962 1.00 87.00 72 GLN A CA 1
ATOM 530 C C . GLN A 1 72 ? -2.483 9.722 -5.166 1.00 87.00 72 GLN A C 1
ATOM 532 O O . GLN A 1 72 ? -2.494 9.785 -3.946 1.00 87.00 72 GLN A O 1
ATOM 537 N N . HIS A 1 73 ? -3.469 9.120 -5.836 1.00 87.75 73 HIS A N 1
ATOM 538 C CA . HIS A 1 73 ? -4.653 8.585 -5.160 1.00 87.75 73 HIS A CA 1
ATOM 539 C C . HIS A 1 73 ? -4.336 7.418 -4.206 1.00 87.75 73 HIS A C 1
ATOM 541 O O . HIS A 1 73 ? -5.034 7.253 -3.207 1.00 87.75 73 HIS A O 1
ATOM 547 N N . ILE A 1 74 ? -3.299 6.616 -4.489 1.00 90.31 74 ILE A N 1
ATOM 548 C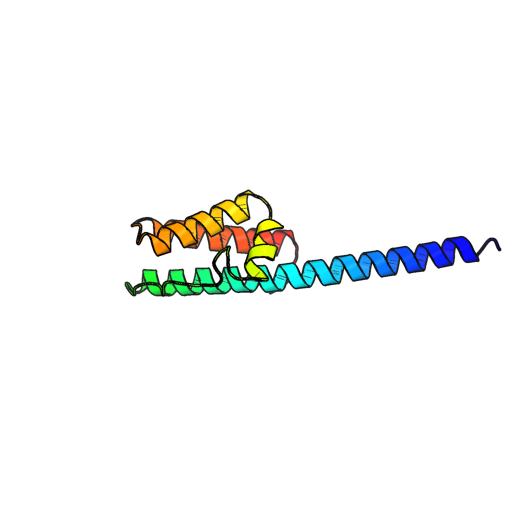 CA . ILE A 1 74 ? -2.825 5.550 -3.594 1.00 90.31 74 ILE A CA 1
ATOM 549 C C . ILE A 1 74 ? -2.151 6.176 -2.378 1.00 90.31 74 ILE A C 1
ATOM 551 O O . ILE A 1 74 ? -2.489 5.823 -1.250 1.00 90.31 74 ILE A O 1
ATOM 555 N N . PHE A 1 75 ? -1.257 7.140 -2.616 1.00 89.12 75 PHE A N 1
ATOM 556 C CA . PHE A 1 75 ? -0.590 7.896 -1.559 1.00 89.12 75 PHE A CA 1
ATOM 557 C C . PHE A 1 75 ? -1.611 8.530 -0.606 1.00 89.12 75 PHE A C 1
ATOM 559 O O . PHE A 1 75 ? -1.574 8.260 0.592 1.00 89.12 75 PHE A O 1
ATOM 566 N N . ASP A 1 76 ? -2.577 9.284 -1.137 1.00 89.31 76 ASP A N 1
ATOM 567 C CA . ASP A 1 76 ? -3.595 9.982 -0.345 1.00 89.31 76 ASP A CA 1
ATOM 568 C C . ASP A 1 76 ? -4.458 9.001 0.464 1.00 89.31 76 ASP A C 1
ATOM 570 O O . ASP A 1 76 ? -4.775 9.254 1.625 1.00 89.31 76 ASP A O 1
ATOM 574 N N . SER A 1 77 ? -4.820 7.857 -0.131 1.00 90.75 77 SER A N 1
ATOM 575 C CA . SER A 1 77 ? -5.645 6.839 0.534 1.00 90.75 77 SER A CA 1
ATOM 576 C C . SER A 1 77 ? -4.908 6.185 1.703 1.00 90.75 77 SER A C 1
ATOM 578 O O . SER A 1 77 ? -5.476 6.034 2.784 1.00 90.75 77 SER A O 1
ATOM 580 N N . VAL A 1 78 ? -3.641 5.816 1.498 1.00 90.19 78 VAL A N 1
ATOM 581 C CA . VAL A 1 78 ? -2.786 5.232 2.539 1.00 90.19 78 VAL A CA 1
ATOM 582 C C . VAL A 1 78 ? -2.496 6.256 3.635 1.00 90.19 78 VAL A C 1
ATOM 584 O O . VAL A 1 78 ? -2.594 5.926 4.816 1.00 90.19 78 VAL A O 1
ATOM 587 N N . HIS A 1 79 ? -2.209 7.506 3.264 1.00 88.00 79 HIS A N 1
ATOM 588 C CA . HIS A 1 79 ? -1.975 8.583 4.220 1.00 88.00 79 HIS A CA 1
ATOM 589 C C . HIS A 1 79 ? -3.189 8.832 5.107 1.00 88.00 79 HIS A C 1
ATOM 591 O O . HIS A 1 79 ? -3.061 8.821 6.328 1.00 88.00 79 HIS A O 1
ATOM 597 N N . ALA A 1 80 ? -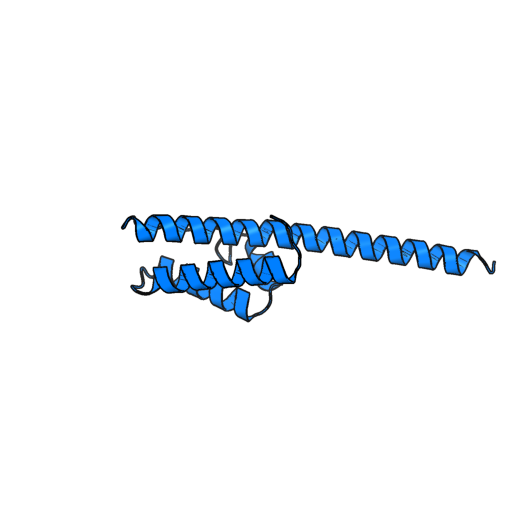4.372 8.963 4.503 1.00 89.06 80 ALA A N 1
ATOM 598 C CA . ALA A 1 80 ? -5.613 9.153 5.239 1.00 89.06 80 ALA A CA 1
ATOM 599 C C . ALA A 1 80 ? -5.900 7.991 6.202 1.00 89.06 80 ALA A C 1
ATOM 601 O O . ALA A 1 80 ? -6.389 8.221 7.305 1.00 89.06 80 ALA A O 1
ATOM 602 N N . ALA A 1 81 ? -5.585 6.750 5.816 1.00 89.38 81 ALA A N 1
ATOM 603 C CA . ALA A 1 81 ? -5.781 5.585 6.675 1.00 89.38 81 ALA A CA 1
ATOM 604 C C . ALA A 1 81 ? -4.851 5.587 7.899 1.00 89.38 81 ALA A C 1
ATOM 606 O O . ALA A 1 81 ? -5.315 5.325 9.012 1.00 89.38 81 ALA A O 1
ATOM 607 N N . TYR A 1 82 ? -3.565 5.906 7.717 1.00 86.94 82 TYR A N 1
ATOM 608 C CA . TYR A 1 82 ? -2.622 6.028 8.832 1.00 86.94 82 TYR A CA 1
ATOM 609 C C . TYR A 1 82 ? -2.984 7.182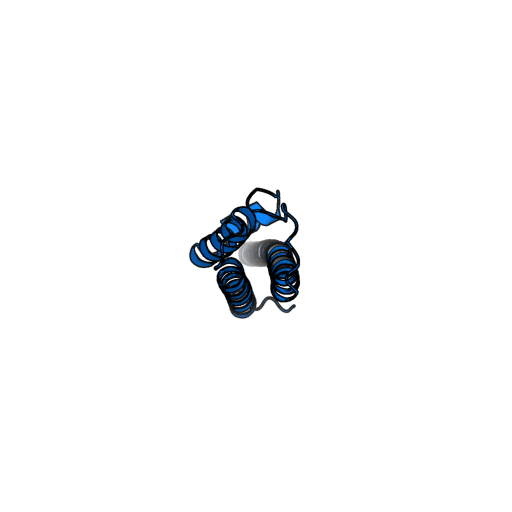 9.765 1.00 86.94 82 TYR A C 1
ATOM 611 O O . TYR A 1 82 ? -3.090 6.977 10.971 1.00 86.94 82 TYR A O 1
ATOM 619 N N . ASP A 1 83 ? -3.256 8.356 9.206 1.00 86.88 83 ASP A N 1
ATOM 620 C CA . ASP A 1 83 ? -3.618 9.557 9.957 1.00 86.88 83 ASP A CA 1
ATOM 621 C C . ASP A 1 83 ? -4.927 9.356 10.752 1.00 86.88 83 ASP A C 1
ATOM 623 O O . ASP A 1 83 ? -5.032 9.715 11.925 1.00 86.88 83 ASP A O 1
ATOM 627 N N . ALA A 1 84 ? -5.915 8.664 10.173 1.00 87.69 84 ALA A N 1
ATOM 628 C CA . ALA A 1 84 ? -7.130 8.282 10.891 1.00 87.69 84 ALA A CA 1
ATOM 629 C C . ALA A 1 84 ? -6.872 7.283 12.031 1.00 87.69 84 ALA A C 1
ATOM 631 O O . ALA A 1 84 ? -7.521 7.375 13.074 1.00 87.69 84 ALA A O 1
ATOM 632 N N . CYS A 1 85 ? -5.929 6.349 11.866 1.00 84.25 85 CYS A N 1
ATOM 633 C CA . CYS A 1 85 ? -5.530 5.444 12.946 1.00 84.25 85 CYS A CA 1
ATOM 634 C C . CYS A 1 85 ? -4.817 6.188 14.080 1.00 84.25 85 CYS A C 1
ATOM 636 O O . CYS A 1 85 ? -5.096 5.917 15.245 1.00 84.25 85 CYS A O 1
ATOM 638 N N . GLU A 1 86 ? -3.918 7.118 13.753 1.00 84.44 86 GLU A N 1
ATOM 639 C CA . GLU A 1 86 ? -3.188 7.923 14.741 1.00 84.44 86 GLU A CA 1
ATOM 640 C C . GLU A 1 86 ? -4.117 8.840 15.535 1.00 84.44 86 GLU A C 1
ATOM 642 O O . GLU A 1 86 ? -3.961 8.988 16.746 1.00 84.44 86 GLU A O 1
ATOM 647 N N . ARG A 1 87 ? -5.122 9.414 14.868 1.00 85.69 87 ARG A N 1
ATOM 648 C CA . ARG A 1 87 ? -6.136 10.273 15.493 1.00 85.69 87 ARG A CA 1
ATOM 649 C C . ARG A 1 87 ? -7.289 9.505 16.140 1.00 85.69 87 ARG A C 1
ATOM 651 O O . ARG A 1 87 ? -8.218 10.143 16.629 1.00 85.69 87 ARG A O 1
ATOM 658 N N . GLU A 1 88 ? -7.250 8.171 16.129 1.00 83.94 88 GLU A N 1
ATOM 659 C CA . GLU A 1 88 ? -8.320 7.299 16.640 1.00 83.94 88 GLU A CA 1
ATOM 660 C C . GLU A 1 88 ? -9.704 7.695 16.092 1.00 83.94 88 GLU A C 1
ATOM 662 O O . GLU A 1 88 ? -10.710 7.722 16.804 1.00 83.94 88 GLU A O 1
ATOM 667 N N . ALA A 1 89 ? -9.750 8.051 14.806 1.00 84.88 89 ALA A N 1
ATOM 668 C CA . ALA A 1 89 ? -10.953 8.554 14.169 1.00 84.88 89 ALA A CA 1
ATOM 669 C C . ALA A 1 89 ? -11.995 7.436 13.991 1.00 84.88 89 ALA A C 1
ATOM 671 O O . ALA A 1 89 ? -11.668 6.290 13.676 1.00 84.88 89 ALA A O 1
ATOM 672 N N . ALA A 1 90 ? -13.277 7.772 14.156 1.00 85.75 90 ALA A N 1
ATOM 673 C CA . ALA A 1 90 ? -14.372 6.801 14.064 1.00 85.75 90 ALA A CA 1
ATOM 674 C C . ALA A 1 90 ? -14.496 6.149 12.671 1.00 85.75 90 ALA A C 1
ATOM 676 O O . ALA A 1 90 ? -15.010 5.039 12.541 1.00 85.75 90 ALA A O 1
ATOM 677 N N . ASP A 1 91 ? -14.017 6.826 11.629 1.00 88.94 91 ASP A N 1
ATOM 678 C CA . ASP A 1 91 ? -14.001 6.373 10.240 1.00 88.94 91 ASP A CA 1
ATOM 679 C C . ASP A 1 91 ? -12.715 5.621 9.847 1.00 88.94 91 ASP A C 1
ATOM 681 O O . ASP A 1 91 ? -12.619 5.132 8.717 1.00 88.94 91 ASP A O 1
ATOM 685 N N . ALA A 1 92 ? -11.759 5.439 10.769 1.00 87.56 92 ALA A N 1
ATOM 686 C CA . ALA A 1 92 ? -10.513 4.711 10.517 1.00 87.56 92 ALA A CA 1
ATOM 687 C C . ALA A 1 92 ? -10.719 3.310 9.900 1.00 87.56 92 ALA A C 1
ATOM 689 O O . ALA A 1 92 ? -10.025 2.992 8.930 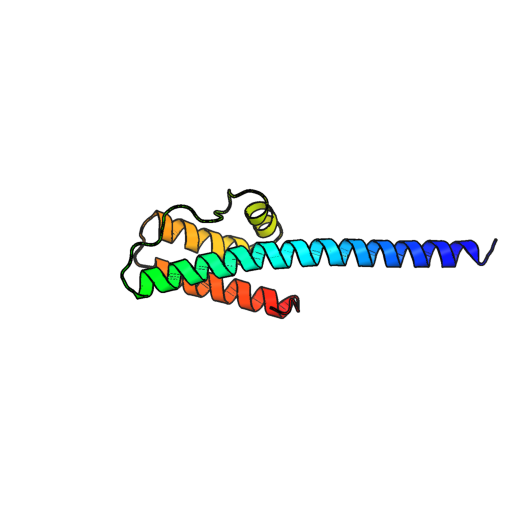1.00 87.56 92 ALA A O 1
ATOM 690 N N . PRO A 1 93 ? -11.697 2.480 10.332 1.00 89.00 93 PRO A N 1
ATOM 691 C CA . PRO A 1 93 ? -11.945 1.183 9.695 1.00 89.00 93 PRO A CA 1
ATOM 692 C C . PRO A 1 93 ? -12.366 1.308 8.224 1.00 89.00 93 PRO A C 1
ATOM 694 O O . PRO A 1 93 ? -12.009 0.479 7.388 1.00 89.00 93 PRO A O 1
ATOM 697 N N . GLN A 1 94 ? -13.136 2.346 7.887 1.00 92.19 94 GLN A N 1
ATOM 698 C CA . GLN A 1 94 ? -13.589 2.599 6.520 1.00 92.19 94 GLN A CA 1
ATOM 699 C C . GLN A 1 94 ? -12.414 3.025 5.630 1.00 92.19 94 GLN A C 1
ATOM 701 O O . GLN A 1 94 ? -12.274 2.536 4.507 1.00 92.19 94 GLN A O 1
ATOM 706 N N . LEU A 1 95 ? -11.554 3.906 6.148 1.00 91.31 95 LEU A N 1
ATOM 707 C CA . LEU A 1 95 ? -10.372 4.410 5.450 1.00 91.31 95 LEU A CA 1
ATOM 708 C C . LEU A 1 95 ? -9.314 3.320 5.249 1.00 91.31 95 LEU A C 1
ATOM 710 O O . LEU A 1 95 ? -8.764 3.210 4.156 1.00 91.31 95 LEU A O 1
ATOM 714 N N . LEU A 1 96 ? -9.107 2.448 6.239 1.00 90.75 96 LEU A N 1
ATOM 715 C CA . LEU A 1 96 ? -8.237 1.277 6.105 1.00 90.75 96 LEU A CA 1
ATOM 716 C C . LEU A 1 96 ? -8.716 0.322 5.011 1.00 90.75 96 LEU A C 1
ATOM 718 O O . LEU A 1 96 ? -7.925 -0.053 4.149 1.00 90.75 96 LEU A O 1
ATOM 722 N N . ARG A 1 97 ? -10.012 -0.029 4.985 1.00 92.62 97 ARG A N 1
ATOM 723 C CA . ARG A 1 97 ? -10.573 -0.868 3.908 1.00 92.62 97 ARG A CA 1
ATOM 724 C C . ARG A 1 97 ? -10.352 -0.244 2.537 1.00 92.62 97 ARG A C 1
ATOM 726 O O . ARG A 1 97 ? -9.975 -0.941 1.600 1.00 92.62 97 ARG A O 1
ATOM 733 N N . ARG A 1 98 ? -10.559 1.070 2.427 1.00 93.38 98 ARG A N 1
ATOM 734 C CA . ARG A 1 98 ? -10.340 1.808 1.182 1.00 93.38 98 ARG A CA 1
ATOM 735 C C . ARG A 1 98 ? -8.875 1.762 0.746 1.00 93.38 98 ARG A C 1
ATOM 737 O O . ARG A 1 98 ? -8.615 1.506 -0.424 1.00 93.38 98 ARG A O 1
ATOM 744 N N . ALA A 1 99 ? -7.936 1.982 1.663 1.00 92.12 99 ALA A N 1
ATOM 745 C CA . ALA A 1 99 ? -6.508 1.948 1.360 1.00 92.12 99 ALA A CA 1
ATOM 746 C C . ALA A 1 99 ? -6.033 0.545 0.948 1.00 92.12 99 ALA A C 1
ATOM 748 O O . ALA A 1 99 ? -5.319 0.414 -0.044 1.00 92.12 99 ALA A O 1
ATOM 749 N N . VAL A 1 100 ? -6.485 -0.503 1.648 1.00 92.69 100 VAL A N 1
ATOM 750 C CA . VAL A 1 100 ? -6.191 -1.901 1.291 1.00 92.69 100 VAL A CA 1
ATOM 751 C C . VAL A 1 100 ? -6.760 -2.247 -0.090 1.00 92.69 100 VAL A C 1
ATOM 753 O O . VAL A 1 100 ? -6.039 -2.800 -0.914 1.00 92.69 100 VAL A O 1
ATOM 756 N N . SER A 1 101 ? -8.010 -1.864 -0.383 1.00 93.19 101 SER A N 1
ATOM 757 C CA . SER A 1 101 ? -8.618 -2.056 -1.714 1.00 93.19 101 SER A CA 1
ATOM 758 C C . SER A 1 101 ? -7.816 -1.358 -2.807 1.00 93.19 101 SER A C 1
ATOM 760 O O . SER A 1 101 ? -7.491 -1.967 -3.820 1.00 93.19 101 SER A O 1
ATOM 762 N N . ALA A 1 102 ? -7.441 -0.096 -2.585 1.00 92.44 102 ALA A N 1
ATOM 763 C CA . ALA A 1 102 ? -6.693 0.689 -3.558 1.00 92.44 102 ALA A CA 1
ATOM 764 C C . ALA A 1 102 ? -5.308 0.082 -3.849 1.00 92.44 102 ALA A C 1
ATOM 766 O O . ALA A 1 102 ? -4.884 0.026 -5.003 1.00 92.44 102 ALA A O 1
ATOM 767 N N . LEU A 1 103 ? -4.612 -0.414 -2.819 1.00 90.94 103 LEU A N 1
ATOM 768 C CA . LEU A 1 103 ? -3.336 -1.115 -2.986 1.00 90.94 103 LEU A CA 1
ATOM 769 C C . LEU A 1 103 ? -3.498 -2.445 -3.729 1.00 90.94 103 LEU A C 1
ATOM 771 O O . LEU A 1 103 ? -2.692 -2.732 -4.612 1.00 90.94 103 LEU A O 1
ATOM 775 N N . ALA A 1 104 ? -4.546 -3.216 -3.430 1.00 90.44 104 ALA A N 1
ATOM 776 C CA . ALA A 1 104 ? -4.843 -4.462 -4.132 1.00 90.44 104 ALA A CA 1
ATOM 777 C C . ALA A 1 104 ? -5.165 -4.219 -5.618 1.00 90.44 104 ALA A C 1
ATOM 779 O O . ALA A 1 104 ? -4.589 -4.869 -6.489 1.00 90.44 104 ALA A O 1
ATOM 780 N N . GLU A 1 105 ? -6.003 -3.227 -5.926 1.00 91.25 105 GLU A N 1
ATOM 781 C CA . GLU A 1 105 ? -6.315 -2.817 -7.302 1.00 91.25 105 GLU A CA 1
ATOM 782 C C . GLU A 1 105 ? -5.063 -2.348 -8.051 1.00 91.25 105 GLU A C 1
ATOM 784 O O . GLU A 1 105 ? -4.852 -2.695 -9.216 1.00 91.25 105 GLU A O 1
ATOM 789 N N . TYR A 1 106 ? -4.196 -1.586 -7.381 1.00 89.88 106 TYR A N 1
ATOM 790 C CA . TYR A 1 106 ? -2.939 -1.134 -7.965 1.00 89.88 106 TYR A CA 1
ATOM 791 C C . TYR A 1 106 ? -1.971 -2.295 -8.223 1.00 89.88 106 TYR A C 1
ATOM 793 O O . TYR A 1 106 ? -1.352 -2.357 -9.287 1.00 89.88 106 TYR A O 1
ATOM 801 N N . ARG A 1 107 ? -1.871 -3.244 -7.288 1.00 88.88 107 ARG A N 1
ATOM 802 C CA . ARG A 1 107 ? -1.085 -4.476 -7.426 1.00 88.88 107 ARG A CA 1
ATOM 803 C C . ARG A 1 107 ? -1.552 -5.299 -8.630 1.00 88.88 107 ARG A C 1
ATOM 805 O O . ARG A 1 107 ? -0.721 -5.698 -9.451 1.00 88.88 107 ARG A O 1
ATOM 812 N N . ASP A 1 108 ? -2.864 -5.463 -8.784 1.00 89.19 108 ASP A N 1
ATOM 813 C CA . ASP A 1 108 ? -3.476 -6.165 -9.915 1.00 89.19 108 ASP A CA 1
ATOM 814 C C . ASP A 1 108 ? -3.238 -5.435 -11.244 1.00 89.19 108 ASP A C 1
ATOM 816 O O . ASP A 1 108 ? -2.806 -6.055 -12.218 1.00 89.19 108 ASP A O 1
ATOM 820 N N . PHE A 1 109 ? -3.423 -4.111 -11.282 1.00 87.69 109 PHE A N 1
ATOM 821 C CA . PHE A 1 109 ? -3.148 -3.289 -12.466 1.00 87.69 109 PHE A CA 1
ATOM 822 C C . PHE A 1 109 ? -1.689 -3.405 -12.930 1.00 87.69 109 PHE A C 1
ATOM 824 O O . PHE A 1 109 ? -1.409 -3.460 -14.130 1.00 87.69 109 PHE A O 1
ATOM 831 N N . ARG A 1 110 ? -0.744 -3.469 -11.986 1.00 85.62 110 ARG A N 1
ATOM 832 C CA . ARG A 1 110 ? 0.689 -3.639 -12.274 1.00 85.62 110 ARG A CA 1
ATOM 833 C C . ARG A 1 110 ? 1.072 -5.079 -12.621 1.00 85.62 110 ARG A C 1
ATOM 835 O O . ARG A 1 110 ? 2.191 -5.312 -13.075 1.00 85.62 110 ARG A O 1
ATOM 842 N N . GLY A 1 111 ? 0.169 -6.043 -12.437 1.00 86.19 111 GLY A N 1
ATOM 843 C CA . GLY A 1 111 ? 0.440 -7.462 -12.662 1.00 86.19 111 GLY A CA 1
ATOM 844 C C . GLY A 1 111 ? 1.436 -8.052 -11.660 1.00 86.19 111 GLY A C 1
ATOM 845 O O . GLY A 1 111 ? 2.095 -9.056 -11.952 1.00 86.19 111 GLY A O 1
ATOM 846 N N . TRP A 1 112 ? 1.576 -7.429 -10.491 1.00 84.81 112 TRP A N 1
ATOM 847 C CA . TRP A 1 112 ? 2.425 -7.910 -9.410 1.00 84.81 112 TRP A CA 1
ATOM 848 C C . TRP A 1 112 ? 1.726 -9.091 -8.732 1.00 84.81 112 TRP A C 1
ATOM 850 O O . TRP A 1 112 ? 0.841 -8.923 -7.895 1.00 84.81 112 TRP A O 1
ATOM 860 N N . LYS A 1 113 ? 2.087 -10.313 -9.134 1.00 69.00 113 LYS A N 1
ATOM 861 C CA . LYS A 1 113 ? 1.565 -11.525 -8.494 1.00 69.00 113 LYS A CA 1
ATOM 862 C C . LYS A 1 113 ? 2.025 -11.569 -7.033 1.00 69.00 113 LYS A C 1
ATOM 864 O O . LYS A 1 113 ? 3.221 -11.424 -6.782 1.00 69.00 113 LYS A O 1
ATOM 869 N N . GLY A 1 114 ? 1.060 -11.730 -6.124 1.00 55.97 114 GLY A N 1
ATOM 870 C CA . GLY A 1 114 ? 1.297 -11.987 -4.699 1.00 55.97 114 GLY A CA 1
ATOM 871 C C . GLY A 1 114 ? 1.926 -13.350 -4.455 1.00 55.97 114 GLY A C 1
ATOM 872 O O . GLY A 1 114 ? 1.690 -14.260 -5.284 1.00 55.97 114 GLY A O 1
#